Protein AF-A0A534SA55-F1 (afdb_monomer)

Solvent-accessible surface area (backbone atoms only — not comparable to full-atom values): 5257 Å² total; per-residue (Å²): 113,75,67,57,47,29,53,46,2,56,72,29,78,27,75,45,0,38,54,11,15,55,46,33,52,54,42,48,54,52,39,51,51,54,53,52,50,52,52,48,59,50,37,74,73,64,76,60,87,62,70,87,75,57,73,68,46,58,80,79,39,47,68,61,42,52,54,48,50,51,38,50,46,36,72,69,36,40,89,96,32,72,36,26,58,14,51,50,31,12,51,57,16,35,58,63,65,74,111

Radius of gyration: 16.9 Å; Cα contacts (8 Å, |Δi|>4): 114; chains: 1; bounding box: 33×21×48 Å

Foldseek 3Di:
DLVVQLVLLVVLPFPLSPVLNVLSVVLVVVLVVLQVVLVVVVCVVPVDDDPVPCPPVCVVPVPSVVSNVVSVCLVVLDPPHSNVSSSVSNVVSNVVSVD

Nearest PDB structures (foldseek):
  8beh-assembly1_M  TM=9.489E-01  e=4.080E-05  Arabidopsis thaliana
  7f9o-assembly1_O  TM=9.386E-01  e=5.484E-04  Hordeum vulgare subsp. spontaneum
  6nby-assembly1_D  TM=9.410E-01  e=1.280E-03  Thermosynechococcus vestitus BP-1
  8ueq-assembly1_1M  TM=8.954E-01  e=1.720E-02  Sus scrofa
  7qru-assembly1_D  TM=9.134E-01  e=2.703E-02  Alkalihalophilus pseudofirmus

Mean predicted aligned error: 4.22 Å

pLDDT: mean 92.04, std 7.26, range [47.5, 96.56]

Secondary structure (DSSP, 8-state):
-HHHHHHHHHHT--HHHHHHHHHHHHHHHHHHHHHHHHHHHHHHHH----GGGGTTHHHH-HHHHHHHHHHHHHHTT-TTSHHHHHHHHHHHHHHHTT-

Sequence (99 aa):
SHMGYVMLGMASFTPQGINGAVLQMFNHGTITAMLFLIVGVIYDRAHHRRIDGFGGLASVMPVYTGVMALAFFAAMGLPGLSAFISEILVLLGAWRDYK

Structure (mmCIF, N/CA/C/O backbone):
data_AF-A0A534SA55-F1
#
_entry.id   AF-A0A534SA55-F1
#
loop_
_atom_site.group_PDB
_atom_site.id
_atom_site.type_symbol
_atom_site.label_atom_id
_atom_site.label_alt_id
_atom_site.label_comp_id
_atom_site.label_asym_id
_atom_site.label_entity_id
_atom_site.label_seq_id
_atom_site.pdbx_PDB_ins_code
_atom_site.Cartn_x
_atom_site.Cartn_y
_atom_site.Cartn_z
_atom_site.occupancy
_atom_site.B_iso_or_equiv
_atom_site.auth_seq_id
_atom_site.auth_comp_id
_atom_site.auth_asym_id
_atom_site.auth_atom_id
_atom_site.pdbx_PDB_model_num
ATOM 1 N N . SER A 1 1 ? -11.418 -5.179 -0.984 1.00 71.94 1 SER A N 1
ATOM 2 C CA . SER A 1 1 ? -11.627 -3.716 -1.035 1.00 71.94 1 SER A CA 1
ATOM 3 C C . SER A 1 1 ? -11.235 -3.066 0.276 1.00 71.94 1 SER A C 1
ATOM 5 O O . SER A 1 1 ? -11.885 -3.342 1.277 1.00 71.94 1 SER A O 1
ATOM 7 N N . HIS A 1 2 ? -10.231 -2.179 0.274 1.00 88.88 2 HIS A N 1
ATOM 8 C CA . HIS A 1 2 ? -9.767 -1.469 1.480 1.00 88.88 2 HIS A CA 1
ATOM 9 C C . HIS A 1 2 ? -10.874 -0.682 2.191 1.00 88.88 2 HIS A C 1
ATOM 11 O O . HIS A 1 2 ? -10.943 -0.690 3.415 1.00 88.88 2 HIS A O 1
ATOM 17 N N . MET A 1 3 ? -11.790 -0.070 1.433 1.00 92.81 3 MET A N 1
ATOM 18 C CA . MET A 1 3 ? -12.920 0.671 2.007 1.00 92.81 3 MET A CA 1
ATOM 19 C C . MET A 1 3 ? -13.917 -0.226 2.751 1.00 92.81 3 MET A C 1
ATOM 21 O O . MET A 1 3 ? -14.580 0.243 3.666 1.00 92.81 3 MET A O 1
ATOM 25 N N . GLY A 1 4 ? -13.974 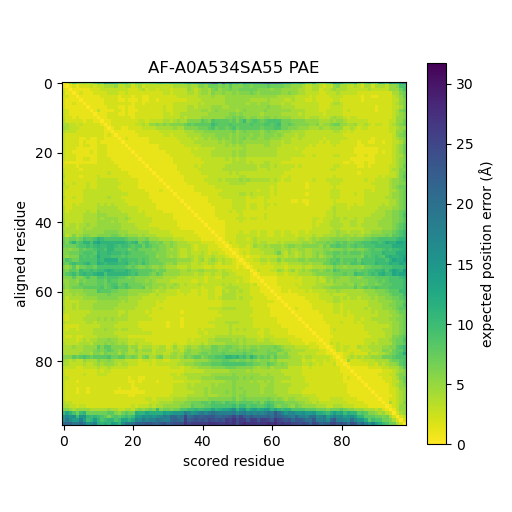-1.526 2.440 1.00 93.38 4 GLY A N 1
ATOM 26 C CA . GLY A 1 4 ? -14.767 -2.480 3.220 1.00 93.38 4 GLY A CA 1
ATOM 27 C C . GLY A 1 4 ? -14.251 -2.622 4.655 1.00 93.38 4 GLY A C 1
ATOM 28 O O . GLY A 1 4 ? -15.047 -2.634 5.587 1.00 93.38 4 GLY A O 1
ATOM 29 N N . TYR A 1 5 ? -12.926 -2.634 4.844 1.00 93.25 5 TYR A N 1
ATOM 30 C CA . TYR A 1 5 ? -12.321 -2.633 6.179 1.00 93.25 5 TYR A CA 1
ATOM 31 C C . TYR A 1 5 ? -12.580 -1.325 6.924 1.00 93.25 5 TYR A C 1
ATOM 33 O O . TYR A 1 5 ? -12.886 -1.352 8.110 1.00 93.25 5 TYR A O 1
ATOM 41 N N . VAL A 1 6 ? -12.519 -0.181 6.235 1.00 95.69 6 VAL A N 1
ATOM 42 C CA . VAL A 1 6 ? -12.858 1.112 6.851 1.00 95.69 6 VAL A CA 1
ATOM 43 C C . VAL A 1 6 ? -14.299 1.093 7.361 1.00 95.69 6 VAL A C 1
ATOM 45 O O . VAL A 1 6 ? -14.536 1.406 8.522 1.00 95.69 6 VAL A O 1
ATOM 48 N N . MET A 1 7 ? -15.250 0.651 6.534 1.00 95.44 7 MET A N 1
ATOM 49 C CA . MET A 1 7 ? -16.656 0.546 6.935 1.00 95.44 7 MET A CA 1
ATOM 50 C C . MET A 1 7 ? -16.846 -0.406 8.120 1.00 95.44 7 MET A C 1
ATOM 52 O O . MET A 1 7 ? -17.546 -0.059 9.066 1.00 95.44 7 MET A O 1
ATOM 56 N N . LEU A 1 8 ? -16.190 -1.571 8.104 1.00 94.38 8 LEU A N 1
ATOM 57 C CA . LEU A 1 8 ? -16.250 -2.543 9.197 1.00 94.38 8 LEU A CA 1
ATOM 58 C C . LEU A 1 8 ? -15.690 -1.975 10.511 1.00 94.38 8 LEU A C 1
ATOM 60 O O . LEU A 1 8 ? -16.326 -2.111 11.551 1.00 94.38 8 LEU A O 1
ATOM 64 N N . GLY A 1 9 ? -14.525 -1.323 10.470 1.00 94.44 9 GLY A N 1
ATOM 65 C CA . GLY A 1 9 ? -13.879 -0.764 11.661 1.00 94.44 9 GLY A CA 1
ATOM 66 C C . GLY A 1 9 ? -14.622 0.438 12.242 1.00 94.44 9 GLY A C 1
ATOM 67 O O . GLY A 1 9 ? -14.642 0.623 13.455 1.00 94.44 9 GLY A O 1
ATOM 68 N N . MET A 1 10 ? -15.286 1.230 11.397 1.00 94.12 10 MET A N 1
ATOM 69 C CA . MET A 1 10 ? -16.183 2.290 11.863 1.00 94.12 10 MET A CA 1
ATOM 70 C C . MET A 1 10 ? -17.456 1.708 12.489 1.00 94.12 10 MET A C 1
ATOM 72 O O . MET A 1 10 ? -17.909 2.195 13.521 1.00 94.12 10 MET A O 1
ATOM 76 N N . ALA A 1 11 ? -18.011 0.648 11.897 1.00 94.00 11 ALA A N 1
ATOM 77 C CA . ALA A 1 11 ? -19.219 -0.009 12.391 1.00 94.00 11 ALA A CA 1
ATOM 78 C C . ALA A 1 11 ? -19.001 -0.815 13.682 1.00 94.00 11 ALA A C 1
ATOM 80 O O . ALA A 1 11 ? -19.971 -1.103 14.376 1.00 94.00 11 ALA A O 1
ATOM 81 N N . SER A 1 12 ? -17.758 -1.176 14.021 1.00 92.50 12 SER A N 1
ATOM 82 C CA . SER A 1 12 ? -17.466 -1.939 15.237 1.00 92.50 12 SER A CA 1
ATOM 83 C C . SER A 1 12 ? -17.479 -1.111 16.520 1.00 92.50 12 SER A C 1
ATOM 85 O O . SER A 1 12 ? -17.369 -1.700 17.583 1.00 92.50 12 SER A O 1
ATOM 87 N N . PHE A 1 13 ? -17.532 0.227 16.447 1.00 91.31 13 PHE A N 1
ATOM 88 C CA . PHE A 1 13 ? -17.545 1.145 17.603 1.00 91.31 13 PHE A CA 1
ATOM 89 C C . PHE A 1 13 ? -16.463 0.902 18.676 1.00 91.31 13 PHE A C 1
ATOM 91 O O . PHE A 1 13 ? -16.561 1.383 19.806 1.00 91.31 13 PHE A O 1
ATOM 98 N N . THR A 1 14 ? -15.368 0.236 18.309 1.00 93.94 14 THR A N 1
ATOM 99 C CA . THR A 1 14 ? -14.222 0.007 19.189 1.00 93.94 14 THR A CA 1
ATOM 100 C C . THR A 1 14 ? -13.121 1.020 18.981 1.00 93.94 14 THR A C 1
ATOM 102 O O . THR A 1 14 ? -12.848 1.396 17.840 1.00 93.94 14 THR A O 1
ATOM 105 N N . PRO A 1 15 ? -12.362 1.362 20.039 1.00 93.81 15 PRO A N 1
ATOM 106 C CA . PRO A 1 15 ? -11.124 2.116 19.881 1.00 93.81 15 PRO A CA 1
ATOM 107 C C . PRO A 1 15 ? -10.176 1.467 18.862 1.00 93.81 15 PRO A C 1
ATOM 109 O O . PRO A 1 15 ? -9.577 2.157 18.046 1.00 93.81 15 PRO A O 1
ATOM 112 N N . GLN A 1 16 ? -10.065 0.134 18.869 1.00 94.19 16 GLN A N 1
ATOM 113 C CA . GLN A 1 16 ? -9.229 -0.612 17.928 1.00 94.19 16 GLN A CA 1
ATOM 114 C C . GLN A 1 16 ? -9.758 -0.524 16.492 1.00 94.19 16 GLN A C 1
ATOM 116 O O . GLN A 1 16 ? -8.988 -0.219 15.583 1.00 94.19 16 GLN A O 1
ATOM 121 N N . GLY A 1 17 ? -11.058 -0.752 16.288 1.00 95.44 17 GLY A N 1
ATOM 122 C CA . GLY A 1 17 ? -11.675 -0.724 14.964 1.00 95.44 17 GLY A CA 1
ATOM 123 C C . GLY A 1 17 ? -11.635 0.660 14.327 1.00 95.44 17 GLY A C 1
ATOM 124 O O . GLY A 1 17 ? -11.235 0.782 13.171 1.00 95.44 17 GLY A O 1
ATOM 125 N N . ILE A 1 18 ? -11.936 1.707 15.102 1.00 95.62 18 ILE A N 1
ATOM 126 C CA . ILE A 1 18 ? -11.884 3.102 14.646 1.00 95.62 18 ILE A CA 1
ATOM 127 C C . ILE A 1 18 ? -10.442 3.502 14.314 1.00 95.62 18 ILE A C 1
ATOM 129 O O . ILE A 1 18 ? -10.189 4.032 13.233 1.00 95.62 18 ILE A O 1
ATOM 133 N N . ASN A 1 19 ? -9.473 3.201 15.186 1.00 96.25 19 ASN A N 1
ATOM 134 C CA . ASN A 1 19 ? -8.063 3.495 14.907 1.00 96.25 19 ASN A CA 1
ATOM 135 C C . ASN A 1 19 ? -7.558 2.741 13.667 1.00 96.25 19 ASN A C 1
ATOM 137 O O . ASN A 1 19 ? -6.853 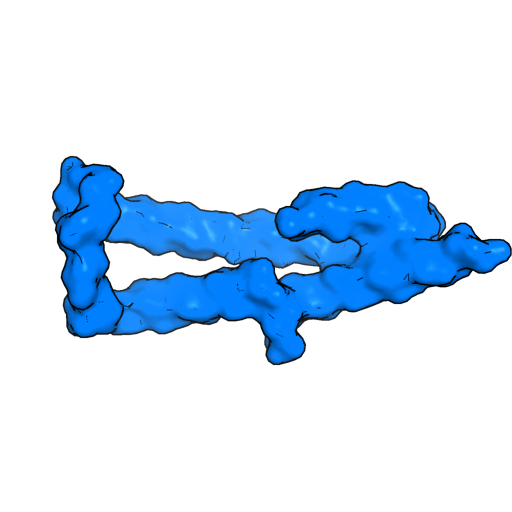3.318 12.839 1.00 96.25 19 ASN A O 1
ATOM 141 N N . GLY A 1 20 ? -7.950 1.472 13.508 1.00 96.00 20 GLY A N 1
ATOM 142 C CA . GLY A 1 20 ? -7.651 0.676 12.320 1.00 96.00 20 GLY A CA 1
ATOM 143 C C . GLY A 1 20 ? -8.268 1.258 11.050 1.00 96.00 20 GLY A C 1
ATOM 144 O O . GLY A 1 20 ? -7.592 1.350 10.029 1.00 96.00 20 GLY A O 1
ATO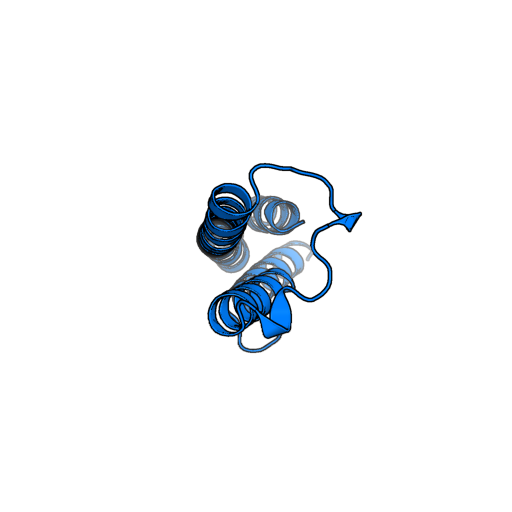M 145 N N . ALA A 1 21 ? -9.523 1.710 11.115 1.00 96.38 21 ALA A N 1
ATOM 146 C CA . ALA A 1 21 ? -10.221 2.329 9.995 1.00 96.38 21 ALA A CA 1
ATOM 147 C C . ALA A 1 21 ? -9.551 3.642 9.564 1.00 96.38 21 ALA A C 1
ATOM 149 O O . ALA A 1 21 ? -9.288 3.830 8.377 1.00 96.38 21 ALA A O 1
ATOM 150 N N . VAL A 1 22 ? -9.201 4.517 10.512 1.00 96.56 22 VAL A N 1
ATOM 151 C CA . VAL A 1 22 ? -8.489 5.775 10.226 1.00 96.56 22 VAL A CA 1
ATOM 152 C C . VAL A 1 22 ? -7.118 5.500 9.606 1.00 96.56 22 VAL A C 1
ATOM 154 O O . VAL A 1 22 ? -6.765 6.105 8.591 1.00 96.56 22 VAL A O 1
ATOM 157 N N . LEU A 1 23 ? -6.365 4.546 10.161 1.00 96.06 23 LEU A N 1
ATOM 158 C CA . LEU A 1 23 ? -5.072 4.147 9.607 1.00 96.06 23 LEU A CA 1
ATOM 159 C C . LEU A 1 23 ? -5.222 3.565 8.192 1.00 96.06 23 LEU A C 1
ATOM 161 O O . LEU A 1 23 ? -4.436 3.892 7.302 1.00 96.06 23 LEU A O 1
ATOM 165 N N . GLN A 1 24 ? -6.269 2.772 7.951 1.00 96.25 24 GLN A N 1
ATOM 166 C CA . GLN A 1 24 ? -6.564 2.211 6.636 1.00 96.25 24 GLN A CA 1
ATOM 167 C C . GLN A 1 24 ? -6.953 3.291 5.621 1.00 96.25 24 GLN A C 1
ATOM 169 O O . GLN A 1 24 ? -6.564 3.182 4.462 1.00 96.25 24 GLN A O 1
ATOM 174 N N . MET A 1 25 ? -7.669 4.349 6.018 1.00 96.31 25 MET A N 1
ATOM 175 C CA . MET A 1 25 ? -7.957 5.485 5.130 1.00 96.31 25 MET A CA 1
ATOM 176 C C . MET A 1 25 ? -6.671 6.192 4.689 1.00 96.31 25 MET A C 1
ATOM 178 O O . MET A 1 25 ? -6.499 6.470 3.501 1.00 96.31 25 MET A O 1
ATOM 182 N N . PHE A 1 26 ? -5.752 6.440 5.627 1.00 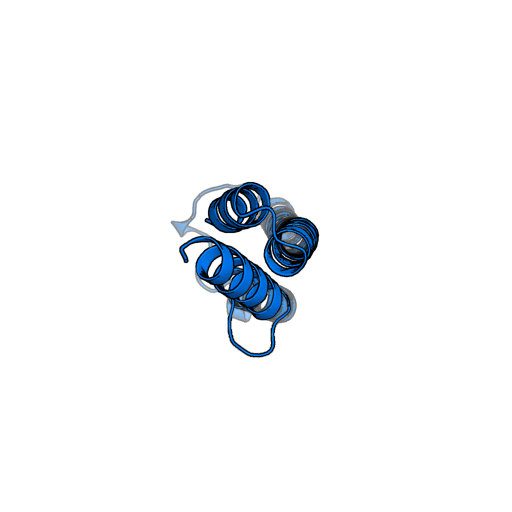95.81 26 PHE A N 1
ATOM 183 C CA . PHE A 1 26 ? -4.460 7.062 5.331 1.00 95.81 26 PHE A CA 1
ATOM 184 C C . PHE A 1 26 ? -3.588 6.177 4.428 1.00 95.81 26 PHE A C 1
ATOM 186 O O . PHE A 1 26 ? -3.056 6.637 3.413 1.00 95.81 26 PHE A O 1
ATOM 193 N N . ASN A 1 27 ? -3.480 4.889 4.762 1.00 95.19 27 ASN A N 1
ATOM 194 C CA . ASN A 1 27 ? -2.712 3.929 3.975 1.00 95.19 27 ASN A CA 1
ATOM 195 C C . ASN A 1 27 ? -3.291 3.753 2.580 1.00 95.19 27 ASN A C 1
ATOM 197 O O . ASN A 1 27 ? -2.544 3.803 1.605 1.00 95.19 27 ASN A O 1
ATOM 201 N N . HIS A 1 28 ? -4.614 3.608 2.478 1.00 95.00 28 HIS A N 1
ATOM 202 C CA . HIS A 1 28 ? -5.282 3.512 1.195 1.00 95.00 28 HIS A CA 1
ATOM 203 C C . HIS A 1 28 ? -4.958 4.734 0.343 1.00 95.00 28 HIS A C 1
ATOM 205 O O . HIS A 1 28 ? -4.407 4.545 -0.732 1.00 95.00 28 HIS A O 1
ATOM 211 N N . GLY A 1 29 ? -5.191 5.954 0.847 1.00 94.75 29 GLY A N 1
ATOM 212 C CA . GLY A 1 29 ? -4.922 7.193 0.110 1.00 94.75 29 GLY A CA 1
ATOM 213 C C . GLY A 1 29 ? -3.470 7.326 -0.361 1.00 94.75 29 GLY A C 1
ATOM 214 O O . GLY A 1 29 ? -3.222 7.748 -1.490 1.00 94.75 29 GLY A O 1
ATOM 215 N N . THR A 1 30 ? -2.511 6.900 0.463 1.00 94.62 30 THR A N 1
ATOM 216 C CA . THR A 1 30 ? -1.085 6.907 0.102 1.00 94.62 30 THR A CA 1
ATOM 217 C C . THR A 1 30 ? -0.785 5.908 -1.020 1.00 94.62 30 THR A C 1
ATOM 219 O O . THR A 1 30 ? -0.147 6.258 -2.012 1.00 94.62 30 THR A O 1
ATOM 222 N N . ILE A 1 31 ? -1.288 4.675 -0.906 1.00 95.25 31 ILE A N 1
ATOM 223 C CA . ILE A 1 31 ? -1.099 3.618 -1.908 1.00 95.25 31 ILE A CA 1
ATOM 224 C C . ILE A 1 31 ? -1.752 4.007 -3.238 1.00 95.25 31 ILE A C 1
ATOM 226 O O . ILE A 1 31 ? -1.122 3.867 -4.288 1.00 95.25 31 ILE A O 1
ATOM 230 N N . THR A 1 32 ? -2.983 4.535 -3.226 1.00 94.56 32 THR A N 1
ATOM 231 C CA . THR A 1 32 ? -3.629 5.001 -4.460 1.00 94.56 32 THR A CA 1
ATOM 232 C C . THR A 1 32 ? -2.845 6.144 -5.086 1.00 94.56 32 THR A C 1
ATOM 234 O O . THR A 1 32 ? -2.612 6.097 -6.290 1.00 94.56 32 THR A O 1
ATOM 237 N N . ALA A 1 33 ? -2.374 7.124 -4.308 1.00 95.38 33 ALA A N 1
ATOM 238 C CA . ALA A 1 33 ? -1.558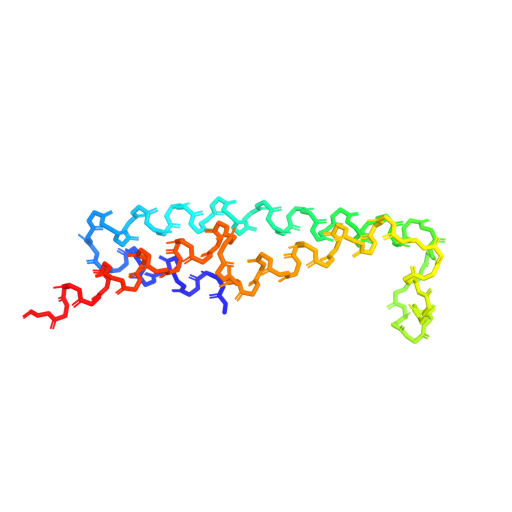 8.215 -4.842 1.00 95.38 33 ALA A CA 1
ATOM 239 C C . ALA A 1 33 ? -0.286 7.699 -5.539 1.00 95.38 33 ALA A C 1
ATOM 241 O O . ALA A 1 33 ? 0.015 8.126 -6.654 1.00 95.38 33 ALA A O 1
ATOM 242 N N . MET A 1 34 ? 0.418 6.733 -4.936 1.00 95.12 34 MET A N 1
ATOM 243 C CA . MET A 1 34 ? 1.594 6.102 -5.548 1.00 95.12 34 MET A CA 1
ATOM 244 C C . MET A 1 34 ? 1.255 5.408 -6.873 1.00 95.12 34 MET A C 1
ATOM 246 O O . MET A 1 34 ? 1.939 5.621 -7.874 1.00 95.12 34 MET A O 1
ATOM 250 N N . LEU A 1 35 ? 0.187 4.604 -6.903 1.00 95.00 35 LEU A N 1
ATOM 251 C CA . LEU A 1 35 ? -0.225 3.876 -8.107 1.00 95.00 35 LEU A CA 1
ATOM 252 C C . LEU A 1 35 ? -0.682 4.826 -9.225 1.00 95.00 35 LEU A C 1
ATOM 254 O O . LEU A 1 35 ? -0.272 4.660 -10.374 1.00 95.00 35 LEU A O 1
ATOM 258 N N . PHE A 1 36 ? -1.473 5.854 -8.904 1.00 95.31 36 PHE A N 1
ATOM 259 C CA . PHE A 1 36 ? -1.928 6.846 -9.883 1.00 95.31 36 PHE A CA 1
ATOM 260 C C . PHE A 1 36 ? -0.777 7.682 -10.449 1.00 95.31 36 PHE A C 1
ATOM 262 O O . PHE A 1 36 ? -0.781 7.978 -11.644 1.00 95.31 36 PHE A O 1
ATOM 269 N N . LEU A 1 37 ? 0.233 8.011 -9.636 1.00 95.62 37 LEU A N 1
ATOM 270 C CA . LEU A 1 37 ? 1.432 8.702 -10.109 1.00 95.62 37 LEU A CA 1
ATOM 271 C C . LEU A 1 37 ? 2.175 7.853 -11.148 1.00 95.62 37 LEU A C 1
ATOM 273 O O . LEU A 1 37 ? 2.519 8.354 -12.217 1.00 95.62 3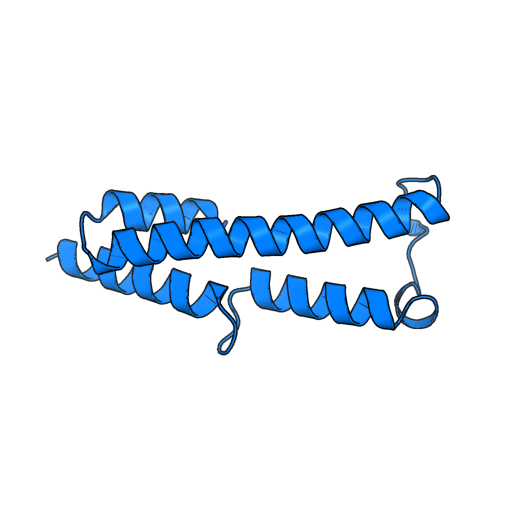7 LEU A O 1
ATOM 277 N N . ILE A 1 38 ? 2.371 6.559 -10.878 1.00 95.19 38 ILE A N 1
ATOM 278 C CA . ILE A 1 38 ? 3.056 5.647 -11.807 1.00 95.19 38 ILE A CA 1
ATOM 279 C C . ILE A 1 38 ? 2.258 5.476 -13.103 1.00 95.19 38 ILE A C 1
ATOM 281 O O . ILE A 1 38 ? 2.834 5.539 -14.188 1.00 95.19 38 ILE A O 1
ATOM 285 N N . VAL A 1 39 ? 0.934 5.325 -13.017 1.00 94.50 39 VAL A N 1
ATOM 286 C CA . VAL A 1 39 ? 0.072 5.279 -14.208 1.00 94.50 39 VAL A CA 1
ATOM 287 C C . VAL A 1 39 ? 0.189 6.573 -15.021 1.00 94.50 39 VAL A C 1
ATOM 289 O O . VAL A 1 39 ? 0.297 6.504 -16.244 1.00 94.50 39 VAL A O 1
ATOM 292 N N . GLY A 1 40 ? 0.237 7.738 -14.368 1.00 94.69 40 GLY A N 1
ATOM 293 C CA . GLY A 1 40 ? 0.458 9.027 -15.029 1.00 94.69 40 GLY A CA 1
ATOM 294 C C . GLY A 1 40 ? 1.797 9.086 -15.768 1.00 94.69 40 GLY A C 1
ATOM 295 O O . GLY A 1 40 ? 1.839 9.446 -16.939 1.00 94.69 40 GLY A O 1
ATOM 296 N N . VAL A 1 41 ? 2.873 8.639 -15.120 1.00 94.88 41 VAL A N 1
ATOM 297 C CA . VAL A 1 41 ? 4.233 8.535 -15.681 1.00 94.88 41 VAL A CA 1
ATOM 298 C C . VAL A 1 41 ? 4.288 7.608 -16.905 1.00 94.88 41 VAL A C 1
ATOM 300 O O . VAL A 1 41 ? 5.005 7.903 -17.865 1.00 94.88 41 VAL A O 1
ATOM 303 N N . ILE A 1 42 ? 3.559 6.488 -16.882 1.00 94.06 42 ILE A N 1
ATOM 304 C CA . ILE A 1 42 ? 3.473 5.551 -18.013 1.00 94.06 42 ILE A CA 1
ATOM 305 C C . ILE A 1 42 ? 2.671 6.175 -19.159 1.00 94.06 42 ILE A C 1
ATOM 307 O O . ILE A 1 42 ? 3.102 6.135 -20.311 1.00 94.06 42 ILE A O 1
ATOM 311 N N . TYR A 1 43 ? 1.520 6.775 -18.851 1.00 94.44 43 TYR A N 1
ATOM 312 C CA . TYR A 1 43 ? 0.649 7.385 -19.851 1.00 94.44 43 TYR A CA 1
ATOM 313 C C . TYR A 1 43 ? 1.314 8.568 -20.561 1.00 94.44 43 TYR A C 1
ATOM 315 O O . TYR A 1 43 ? 1.200 8.675 -21.779 1.00 94.44 43 TYR A O 1
ATOM 323 N N . ASP A 1 44 ? 2.041 9.407 -19.822 1.00 94.56 44 ASP A N 1
ATOM 324 C CA . ASP A 1 44 ? 2.792 10.543 -20.365 1.00 94.56 44 ASP A CA 1
ATOM 325 C C . ASP A 1 44 ? 3.840 10.111 -21.403 1.00 94.56 44 ASP A C 1
ATOM 327 O O . ASP A 1 44 ? 4.073 10.812 -22.376 1.00 94.56 44 ASP A O 1
ATOM 331 N N . ARG A 1 45 ? 4.421 8.912 -21.259 1.00 91.81 45 ARG A N 1
ATOM 332 C CA . ARG A 1 45 ? 5.393 8.372 -22.227 1.00 91.81 45 ARG A CA 1
ATOM 333 C C . ARG A 1 45 ? 4.752 7.628 -23.393 1.00 91.81 45 ARG A C 1
ATOM 335 O O . ARG A 1 45 ? 5.275 7.668 -24.501 1.00 91.81 45 ARG A O 1
ATOM 342 N N . ALA A 1 46 ? 3.672 6.892 -23.143 1.00 92.56 46 ALA A N 1
ATOM 343 C CA . ALA A 1 46 ? 3.078 6.006 -24.143 1.00 92.56 46 ALA A CA 1
ATOM 344 C C . ALA A 1 46 ? 1.993 6.679 -24.995 1.00 92.56 46 ALA A C 1
ATOM 346 O O . ALA A 1 46 ? 1.719 6.225 -26.103 1.00 92.56 46 ALA A O 1
ATOM 347 N N . HIS A 1 47 ? 1.334 7.718 -24.467 1.00 92.81 47 HIS A N 1
ATOM 348 C CA . HIS A 1 47 ? 0.209 8.431 -25.087 1.00 92.81 47 HIS A CA 1
ATOM 349 C C . HIS A 1 47 ? -0.939 7.539 -25.603 1.00 92.81 47 HIS A C 1
ATOM 351 O O . HIS A 1 47 ? -1.771 7.966 -26.402 1.00 92.81 47 HIS A O 1
ATOM 357 N N . HIS A 1 48 ? -1.045 6.305 -25.111 1.00 91.44 48 HIS A N 1
ATOM 358 C CA . HIS A 1 48 ? -2.140 5.392 -25.413 1.00 91.44 48 HIS A CA 1
ATOM 359 C C . HIS A 1 48 ? -2.549 4.603 -24.171 1.00 91.44 48 HIS A C 1
ATOM 361 O O . HIS A 1 48 ? -1.804 4.484 -23.202 1.00 91.44 48 HIS A O 1
ATOM 367 N N . ARG A 1 49 ? -3.743 4.006 -24.208 1.00 92.06 49 ARG A N 1
ATOM 368 C CA . ARG A 1 49 ? -4.322 3.250 -23.079 1.00 92.06 49 ARG A CA 1
ATOM 369 C C . ARG A 1 49 ? -4.490 1.755 -23.366 1.00 92.06 49 ARG A C 1
ATOM 371 O O . ARG A 1 49 ? -5.189 1.062 -22.639 1.00 92.06 49 ARG A O 1
ATOM 378 N N . ARG A 1 50 ? -3.884 1.259 -24.449 1.00 92.94 50 ARG A N 1
ATOM 379 C CA . ARG A 1 50 ? -3.972 -0.147 -24.863 1.00 92.94 50 ARG A CA 1
ATOM 380 C C . ARG A 1 50 ? -3.039 -1.012 -24.017 1.00 92.94 50 ARG A C 1
ATOM 382 O O . ARG A 1 50 ? -1.828 -0.827 -24.083 1.00 92.94 50 ARG A O 1
ATOM 389 N N . ILE A 1 51 ? -3.605 -1.954 -23.261 1.00 90.81 51 ILE A N 1
ATOM 390 C CA . ILE A 1 51 ? -2.853 -2.833 -22.349 1.00 90.81 51 ILE A CA 1
ATOM 391 C C . ILE A 1 51 ? -1.857 -3.717 -23.109 1.00 90.81 51 ILE A C 1
ATOM 393 O O . ILE A 1 51 ? -0.729 -3.887 -22.655 1.00 90.81 51 ILE A O 1
ATOM 397 N N . ASP A 1 52 ? -2.232 -4.186 -24.301 1.00 92.31 52 ASP A N 1
ATOM 398 C CA . ASP A 1 52 ? -1.399 -5.052 -25.149 1.00 92.31 52 ASP A CA 1
ATOM 399 C C . ASP A 1 52 ? -0.022 -4.441 -25.480 1.00 92.31 52 ASP A C 1
ATOM 401 O O . ASP A 1 52 ? 0.933 -5.166 -25.741 1.00 92.31 52 ASP A O 1
ATOM 405 N N . GLY A 1 53 ? 0.095 -3.107 -25.458 1.00 87.62 53 GLY A N 1
ATOM 406 C CA . GLY A 1 53 ? 1.334 -2.383 -25.760 1.00 87.62 53 GLY A CA 1
ATOM 407 C C . GLY A 1 53 ? 2.297 -2.222 -24.579 1.00 87.62 53 GLY A C 1
ATOM 408 O O . GLY A 1 53 ? 3.385 -1.689 -24.764 1.00 87.62 53 GLY A O 1
ATOM 409 N N . PHE A 1 54 ? 1.926 -2.654 -23.369 1.00 90.75 54 PHE A N 1
ATOM 410 C CA . PHE A 1 54 ? 2.705 -2.429 -22.141 1.00 90.75 54 PHE A CA 1
ATOM 411 C C . PHE A 1 54 ? 3.563 -3.630 -21.700 1.00 90.75 54 PHE A C 1
ATOM 413 O O . PHE A 1 54 ? 4.112 -3.644 -20.594 1.00 90.75 54 PHE A O 1
ATOM 420 N N . GLY A 1 55 ? 3.715 -4.640 -22.5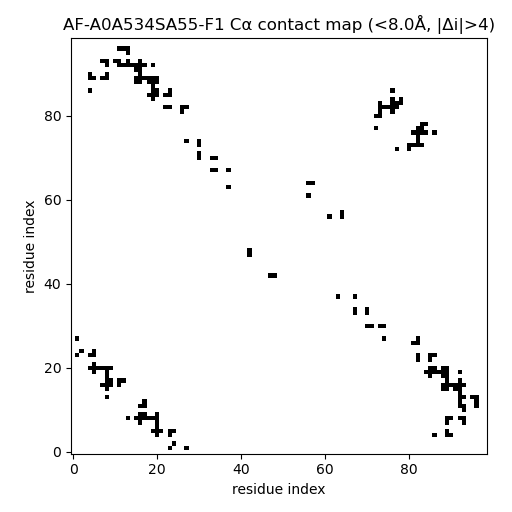61 1.00 90.75 55 GLY A N 1
ATOM 421 C CA . GLY A 1 55 ? 4.625 -5.760 -22.321 1.00 90.75 55 GLY A CA 1
ATOM 422 C C . GLY A 1 55 ? 6.083 -5.303 -22.182 1.00 90.75 55 GLY A C 1
ATOM 423 O O . GLY A 1 55 ? 6.545 -4.430 -22.910 1.00 90.75 55 GLY A O 1
ATOM 424 N N . GLY A 1 56 ? 6.825 -5.888 -21.239 1.00 92.62 56 GLY A N 1
ATOM 425 C CA . GLY A 1 56 ? 8.256 -5.602 -21.064 1.00 92.62 56 GLY A CA 1
ATOM 426 C C . GLY A 1 56 ? 8.597 -4.300 -20.323 1.00 92.62 56 GLY A C 1
ATOM 427 O O . GLY A 1 56 ? 9.774 -3.986 -20.184 1.00 92.62 56 GLY A O 1
ATOM 428 N N . LEU A 1 57 ? 7.622 -3.569 -19.768 1.00 92.12 57 LEU A N 1
ATOM 429 C CA . LEU A 1 57 ? 7.875 -2.343 -18.985 1.00 92.12 57 LEU A CA 1
ATOM 430 C C . LEU A 1 57 ? 8.900 -2.522 -17.852 1.00 92.12 57 LEU A C 1
ATOM 432 O O . LEU A 1 57 ? 9.641 -1.591 -17.544 1.00 92.12 57 LEU A O 1
ATOM 436 N N . ALA A 1 58 ? 8.972 -3.716 -17.260 1.00 93.62 58 ALA A N 1
ATOM 437 C CA . ALA A 1 58 ? 9.903 -4.024 -16.179 1.00 93.62 58 ALA A CA 1
ATOM 438 C C . ALA A 1 58 ? 11.380 -3.860 -16.572 1.00 93.62 58 ALA A C 1
ATOM 440 O O . ALA A 1 58 ? 12.178 -3.425 -15.743 1.00 93.62 58 ALA A O 1
ATOM 441 N N . SER A 1 59 ? 11.750 -4.173 -17.820 1.00 94.50 59 SER A N 1
ATOM 442 C CA . SER A 1 59 ? 13.131 -4.022 -18.295 1.00 94.50 59 SER A CA 1
ATOM 443 C C . SER A 1 59 ? 13.453 -2.585 -18.705 1.00 94.50 59 SER A C 1
ATOM 445 O O . SER A 1 59 ? 14.583 -2.139 -18.531 1.00 94.50 59 SER A O 1
ATOM 447 N N . VAL A 1 60 ? 12.462 -1.847 -19.213 1.00 93.31 60 VAL A N 1
ATOM 448 C CA . VAL A 1 60 ? 12.625 -0.459 -19.678 1.00 93.31 60 VAL A CA 1
ATOM 449 C C . VAL A 1 60 ? 12.590 0.539 -18.514 1.00 93.31 60 VAL A C 1
ATOM 451 O O . VAL A 1 60 ? 13.309 1.535 -18.518 1.00 93.31 60 VAL A O 1
ATOM 454 N N . MET A 1 61 ? 11.759 0.283 -17.500 1.00 93.75 61 MET A N 1
ATOM 455 C CA . MET A 1 61 ? 11.508 1.178 -16.366 1.00 93.75 61 MET A CA 1
ATOM 456 C C . MET A 1 61 ? 11.632 0.434 -15.019 1.00 93.75 61 MET A C 1
ATOM 458 O O . MET A 1 61 ? 10.663 0.374 -14.251 1.00 93.75 61 MET A O 1
ATOM 462 N N . PRO A 1 62 ? 12.813 -0.125 -14.685 1.00 93.31 62 PRO A N 1
ATOM 463 C CA . PRO A 1 62 ? 12.983 -1.006 -13.526 1.00 93.31 62 PRO A CA 1
ATOM 464 C C . PRO A 1 62 ? 12.713 -0.307 -12.187 1.00 93.31 62 PRO A C 1
ATOM 466 O O . PRO A 1 62 ? 12.097 -0.893 -11.301 1.00 93.31 62 PRO A O 1
ATOM 469 N N . VAL A 1 63 ? 13.091 0.969 -12.046 1.00 94.88 63 VAL A N 1
ATOM 470 C CA . VAL A 1 63 ? 12.858 1.743 -10.812 1.00 94.88 63 VAL A CA 1
ATOM 471 C C . VAL A 1 63 ? 11.362 1.945 -10.563 1.00 94.88 63 VAL A C 1
ATOM 473 O O . VAL A 1 63 ? 10.866 1.630 -9.484 1.00 94.88 63 VAL A O 1
ATOM 476 N N . TYR A 1 64 ? 10.621 2.407 -11.574 1.00 93.88 64 TYR A N 1
ATOM 477 C CA . TYR A 1 64 ? 9.170 2.587 -11.469 1.00 93.88 64 TYR A CA 1
ATOM 478 C C . TYR A 1 64 ? 8.451 1.259 -11.237 1.00 93.88 64 TYR A C 1
ATOM 480 O O . TYR A 1 64 ? 7.495 1.209 -10.470 1.00 93.88 64 TYR A O 1
ATOM 488 N N . THR A 1 65 ? 8.951 0.177 -11.833 1.00 94.25 65 THR A N 1
ATOM 489 C CA . THR A 1 65 ? 8.438 -1.176 -11.599 1.00 94.25 65 THR A CA 1
ATOM 490 C C . THR A 1 65 ? 8.663 -1.621 -10.155 1.00 94.25 65 THR A C 1
ATOM 492 O O . THR A 1 65 ? 7.749 -2.173 -9.550 1.00 94.25 65 THR A O 1
ATOM 495 N N . GLY A 1 66 ? 9.825 -1.330 -9.564 1.00 94.81 66 GLY A N 1
ATOM 496 C CA . GLY A 1 66 ? 10.096 -1.603 -8.151 1.00 94.81 66 GLY A CA 1
ATOM 497 C C . GLY A 1 66 ? 9.158 -0.842 -7.209 1.00 94.81 66 GLY A C 1
ATOM 498 O O . GLY A 1 66 ? 8.570 -1.440 -6.309 1.00 94.81 66 GLY A O 1
ATOM 499 N N . VAL A 1 67 ? 8.946 0.456 -7.453 1.00 94.81 67 VAL A N 1
ATOM 500 C CA . VAL A 1 67 ? 7.995 1.268 -6.667 1.00 94.81 67 VAL A CA 1
ATOM 501 C C . VAL A 1 67 ? 6.560 0.767 -6.851 1.00 94.81 67 VAL A C 1
ATOM 503 O O . VAL A 1 67 ? 5.811 0.676 -5.879 1.00 94.81 67 VAL A O 1
ATOM 506 N N . MET A 1 68 ? 6.180 0.392 -8.075 1.00 94.62 68 MET A N 1
ATOM 507 C CA . MET A 1 68 ? 4.865 -0.177 -8.373 1.00 94.62 68 MET A CA 1
ATOM 508 C C . MET A 1 68 ? 4.653 -1.505 -7.644 1.00 94.62 68 MET A C 1
ATOM 510 O O . MET A 1 68 ? 3.603 -1.706 -7.041 1.00 94.62 68 MET A O 1
ATOM 514 N N . ALA A 1 69 ? 5.651 -2.391 -7.655 1.00 94.31 69 ALA A N 1
ATOM 515 C CA . ALA A 1 69 ? 5.604 -3.659 -6.939 1.00 94.31 69 ALA A CA 1
ATOM 516 C C . ALA A 1 69 ? 5.453 -3.443 -5.427 1.00 94.31 69 ALA A C 1
ATOM 518 O O . ALA A 1 69 ? 4.601 -4.073 -4.806 1.00 94.31 69 ALA A O 1
ATOM 519 N N . LEU A 1 70 ? 6.203 -2.499 -4.844 1.00 93.94 70 LEU A N 1
ATOM 520 C CA . LEU A 1 70 ? 6.061 -2.127 -3.434 1.00 93.94 70 LEU A CA 1
ATOM 521 C C . LEU A 1 70 ? 4.648 -1.613 -3.120 1.00 93.94 70 LEU A C 1
ATOM 523 O O . LEU A 1 70 ? 4.038 -2.054 -2.147 1.00 93.94 70 LEU A O 1
ATOM 527 N N . ALA A 1 71 ? 4.111 -0.715 -3.950 1.00 93.94 71 ALA A N 1
ATOM 528 C CA . ALA A 1 71 ? 2.757 -0.193 -3.788 1.00 93.94 71 ALA A CA 1
ATOM 529 C C . ALA A 1 71 ? 1.695 -1.300 -3.910 1.00 93.94 71 ALA A C 1
ATOM 531 O O . ALA A 1 71 ? 0.750 -1.326 -3.124 1.00 93.94 71 ALA A O 1
ATOM 532 N N . PHE A 1 72 ? 1.867 -2.253 -4.832 1.00 93.25 72 PHE A N 1
ATOM 533 C CA . PHE A 1 72 ? 0.985 -3.416 -4.958 1.00 93.25 72 PHE A CA 1
ATOM 534 C C . PHE A 1 72 ? 1.061 -4.347 -3.751 1.00 93.25 72 PHE A C 1
ATOM 536 O O . PHE A 1 72 ? 0.028 -4.779 -3.247 1.00 93.25 72 PHE A O 1
ATOM 543 N N . PHE A 1 73 ? 2.261 -4.637 -3.253 1.00 93.44 73 PHE A N 1
ATOM 544 C CA . PHE A 1 73 ? 2.435 -5.432 -2.041 1.00 93.44 73 PHE A CA 1
ATOM 545 C C . PHE A 1 73 ? 1.800 -4.757 -0.825 1.00 93.44 73 PHE A C 1
ATOM 547 O O . PHE A 1 73 ? 1.149 -5.431 -0.025 1.00 93.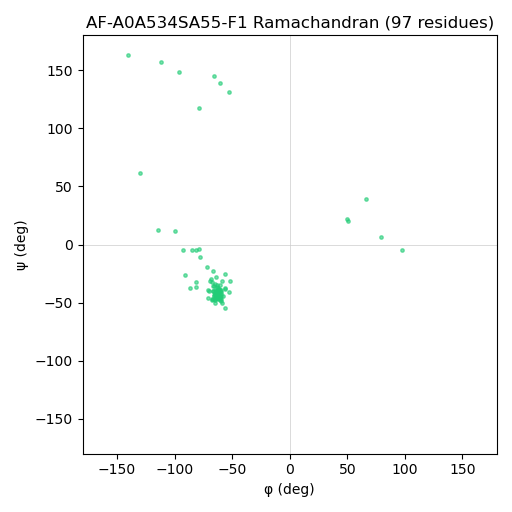44 73 PHE A O 1
ATOM 554 N N . ALA A 1 74 ? 1.907 -3.430 -0.726 1.00 92.00 74 ALA A N 1
ATOM 555 C CA . ALA A 1 74 ? 1.229 -2.663 0.310 1.00 92.00 74 ALA A CA 1
ATOM 556 C C . ALA A 1 74 ? -0.295 -2.736 0.141 1.00 92.00 74 ALA A C 1
ATOM 558 O O . ALA A 1 74 ? -0.999 -2.961 1.118 1.00 92.00 74 ALA A O 1
ATOM 559 N N . ALA A 1 75 ? -0.806 -2.643 -1.090 1.00 90.62 75 ALA A N 1
ATOM 560 C CA . ALA A 1 75 ? -2.232 -2.786 -1.394 1.00 90.62 75 ALA A CA 1
ATOM 561 C C . ALA A 1 75 ? -2.785 -4.192 -1.091 1.00 90.62 75 ALA A C 1
ATOM 563 O O . ALA A 1 75 ? -3.965 -4.350 -0.807 1.00 90.62 75 ALA A O 1
ATOM 564 N N . MET A 1 76 ? -1.960 -5.236 -1.144 1.00 91.50 76 MET A N 1
ATOM 565 C CA . MET A 1 76 ? -2.394 -6.594 -0.794 1.00 91.50 76 MET A CA 1
ATOM 566 C C . MET A 1 76 ? -2.408 -6.861 0.714 1.00 91.50 76 MET A C 1
ATOM 568 O O . MET A 1 76 ? -2.821 -7.942 1.124 1.00 91.50 76 MET A O 1
ATOM 572 N N . GLY A 1 77 ? -1.949 -5.912 1.537 1.00 89.00 77 GLY A N 1
ATOM 573 C CA . GLY A 1 77 ? -1.901 -6.097 2.984 1.00 89.00 77 GLY A CA 1
ATOM 574 C C . GLY A 1 77 ? -0.910 -7.185 3.400 1.00 89.00 77 GLY A C 1
ATOM 575 O O . GLY A 1 77 ? -1.204 -7.962 4.301 1.00 89.00 77 GLY A O 1
ATOM 576 N N . LEU A 1 78 ? 0.258 -7.280 2.750 1.00 91.44 78 LEU A N 1
ATOM 577 C CA . LEU A 1 78 ? 1.270 -8.262 3.153 1.00 91.44 78 LEU A CA 1
ATOM 578 C C . LEU A 1 78 ? 1.845 -7.958 4.551 1.00 91.44 78 LEU A C 1
ATOM 580 O O . LEU A 1 78 ? 2.044 -6.783 4.890 1.00 91.44 78 LEU A O 1
ATOM 584 N N . PRO A 1 79 ? 2.181 -8.997 5.344 1.00 89.38 79 PRO A N 1
ATOM 585 C CA . PRO A 1 79 ? 2.866 -8.819 6.618 1.00 89.38 79 PRO A CA 1
ATOM 586 C C . PRO A 1 79 ? 4.138 -7.980 6.456 1.00 89.38 79 PRO A C 1
ATOM 588 O O . PRO A 1 79 ? 4.953 -8.235 5.572 1.00 89.38 79 PRO A O 1
ATOM 591 N N . GLY A 1 80 ? 4.303 -6.975 7.316 1.00 88.75 80 GLY A N 1
ATOM 592 C CA . GLY A 1 80 ? 5.424 -6.029 7.259 1.00 88.75 80 GLY A CA 1
ATOM 593 C C . GLY A 1 80 ? 5.114 -4.700 6.561 1.00 88.75 80 GLY A C 1
ATOM 594 O O . GLY A 1 80 ? 5.955 -3.805 6.586 1.00 88.75 80 GLY A O 1
ATOM 595 N N . LEU A 1 81 ? 3.916 -4.530 5.992 1.00 92.94 81 LEU A N 1
ATOM 596 C CA . LEU A 1 81 ? 3.462 -3.270 5.391 1.00 92.94 81 LEU A CA 1
ATOM 597 C C . LEU A 1 81 ? 2.319 -2.639 6.200 1.00 92.94 81 LEU A C 1
ATOM 599 O O . LEU A 1 81 ? 1.613 -3.306 6.955 1.00 92.94 81 LEU A O 1
ATOM 603 N N . SER A 1 82 ? 2.131 -1.326 6.060 1.00 90.19 82 SER A N 1
ATOM 604 C CA . SER A 1 82 ? 1.213 -0.553 6.912 1.00 90.19 82 SER A CA 1
ATOM 605 C C . SER A 1 82 ? -0.264 -0.943 6.750 1.00 90.19 82 SER A C 1
ATOM 607 O O . SER A 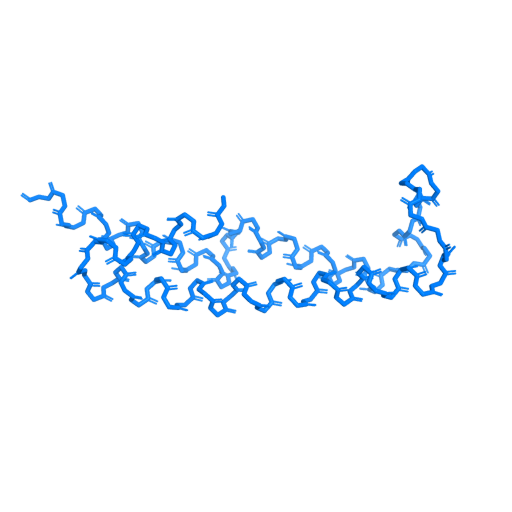1 82 ? -1.015 -0.953 7.731 1.00 90.19 82 SER A O 1
ATOM 609 N N . ALA A 1 83 ? -0.683 -1.325 5.540 1.00 91.56 83 ALA A N 1
ATOM 610 C CA . ALA A 1 83 ? -2.048 -1.785 5.278 1.00 91.56 83 ALA A CA 1
ATOM 611 C C . ALA A 1 83 ? -2.403 -3.039 6.095 1.00 91.56 83 ALA A C 1
ATOM 613 O O . ALA A 1 83 ? -3.485 -3.103 6.669 1.00 91.56 83 ALA A O 1
ATOM 614 N N . PHE A 1 84 ? -1.466 -3.981 6.257 1.00 94.31 84 PHE A N 1
ATOM 615 C CA . PHE A 1 84 ? -1.672 -5.187 7.069 1.00 94.31 84 PHE A CA 1
ATOM 616 C C . PHE A 1 84 ? -2.001 -4.855 8.528 1.00 94.31 84 PHE A C 1
ATOM 618 O O . PHE A 1 84 ? -2.941 -5.403 9.101 1.00 94.31 84 PHE A O 1
ATOM 625 N N . ILE A 1 85 ? -1.263 -3.910 9.121 1.00 94.25 85 ILE A N 1
ATOM 626 C CA . ILE A 1 85 ? -1.487 -3.466 10.506 1.00 94.25 85 ILE A CA 1
ATOM 627 C C . ILE A 1 85 ? -2.896 -2.886 10.661 1.00 94.25 85 ILE A C 1
ATOM 629 O O . ILE A 1 85 ? -3.584 -3.161 11.642 1.00 94.25 85 ILE A O 1
ATOM 633 N N . SER A 1 86 ? -3.335 -2.110 9.671 1.00 94.38 86 SER A N 1
ATOM 634 C CA . SER A 1 86 ? -4.648 -1.460 9.675 1.00 94.38 86 SER A CA 1
ATOM 635 C C . SER A 1 86 ? -5.776 -2.482 9.598 1.00 94.38 86 SER A C 1
ATOM 637 O O . SER A 1 86 ? -6.717 -2.429 10.387 1.00 94.38 86 SER A O 1
ATOM 639 N N . GLU A 1 87 ? -5.657 -3.439 8.677 1.00 94.44 87 GLU A N 1
ATOM 640 C CA . GLU A 1 87 ? -6.647 -4.496 8.473 1.00 94.44 87 GLU A CA 1
ATOM 641 C C . GLU A 1 87 ? -6.757 -5.404 9.700 1.00 94.44 87 GLU A C 1
ATOM 643 O O . GLU A 1 87 ? -7.867 -5.704 10.134 1.00 94.44 87 GLU A O 1
ATOM 648 N N . ILE A 1 88 ? -5.639 -5.756 10.343 1.00 94.81 88 ILE A N 1
ATOM 649 C CA . ILE A 1 88 ? -5.667 -6.521 11.597 1.00 94.81 88 ILE A CA 1
ATOM 650 C C . ILE A 1 88 ? -6.336 -5.738 12.727 1.00 94.81 88 ILE A C 1
ATOM 652 O O . ILE A 1 88 ? -7.155 -6.306 13.447 1.00 94.81 88 ILE A O 1
ATOM 656 N N . LEU A 1 89 ? -6.022 -4.450 12.896 1.00 94.81 89 LEU A N 1
ATOM 657 C CA . LEU A 1 89 ? -6.656 -3.621 13.928 1.00 94.81 89 LEU A CA 1
ATOM 658 C C . LEU A 1 89 ? -8.175 -3.547 13.742 1.00 94.81 89 LEU A C 1
ATOM 660 O O . LEU A 1 89 ? -8.914 -3.693 14.717 1.00 94.81 89 LEU A O 1
ATOM 664 N N . VAL A 1 90 ? -8.631 -3.382 12.496 1.00 95.50 90 VAL A N 1
ATOM 665 C CA . VAL A 1 90 ? -10.055 -3.432 12.141 1.00 95.50 90 VAL A CA 1
ATOM 666 C C . VAL A 1 90 ? -10.661 -4.782 12.516 1.00 95.50 90 VAL A C 1
ATOM 668 O O . VAL A 1 90 ? -11.692 -4.817 13.182 1.00 95.50 90 VAL A O 1
ATOM 671 N N . LEU A 1 91 ? -10.031 -5.891 12.122 1.00 94.19 91 LEU A N 1
ATOM 672 C CA . LEU A 1 91 ? -10.555 -7.235 12.379 1.00 94.19 91 LEU A CA 1
ATOM 673 C C . LEU A 1 91 ? -10.629 -7.551 13.880 1.00 94.19 91 LEU A C 1
ATOM 675 O O . LEU A 1 91 ? -11.644 -8.063 14.349 1.00 94.19 91 LEU A O 1
ATOM 679 N N . LEU A 1 92 ? -9.595 -7.200 14.648 1.00 93.56 92 LEU A N 1
ATOM 680 C CA . LEU A 1 92 ? -9.577 -7.369 16.105 1.00 93.56 92 LEU A CA 1
ATOM 681 C C . LEU A 1 92 ? -10.632 -6.494 16.791 1.00 93.56 92 LEU A C 1
ATOM 683 O O . LEU A 1 92 ? -11.277 -6.937 17.741 1.00 93.56 92 LEU A O 1
ATOM 687 N N . GLY A 1 93 ? -10.815 -5.263 16.308 1.00 91.69 93 GLY A N 1
ATOM 688 C CA . GLY A 1 93 ? -11.837 -4.345 16.798 1.00 91.69 93 GLY A CA 1
ATOM 689 C C . GLY A 1 93 ? -13.259 -4.813 16.499 1.00 91.69 93 GLY A C 1
ATOM 690 O O . GLY A 1 93 ? -14.118 -4.698 17.365 1.00 91.69 93 GLY A O 1
ATOM 691 N N . ALA A 1 94 ? -13.499 -5.375 15.315 1.00 90.88 94 ALA A N 1
ATOM 692 C CA . ALA A 1 94 ? -14.798 -5.912 14.917 1.00 90.88 94 ALA A CA 1
ATOM 693 C C . ALA A 1 94 ? -15.156 -7.200 15.661 1.00 90.88 94 ALA A C 1
ATOM 695 O O . ALA A 1 94 ? -16.298 -7.389 16.067 1.00 90.88 94 ALA A O 1
ATOM 696 N N . TRP A 1 95 ? -14.175 -8.076 15.884 1.00 88.75 95 TRP A N 1
ATOM 697 C CA . TRP A 1 95 ? -14.396 -9.330 16.599 1.00 88.75 95 TRP A CA 1
ATOM 698 C C . TRP A 1 95 ? -14.714 -9.125 18.085 1.00 88.75 95 TRP A C 1
ATOM 700 O O . TRP A 1 95 ? -15.420 -9.936 18.683 1.00 88.75 95 TRP A O 1
ATOM 710 N N . ARG A 1 96 ? -14.196 -8.054 18.703 1.00 75.94 96 ARG A N 1
ATOM 711 C CA . ARG A 1 96 ? -14.410 -7.785 20.131 1.00 75.94 96 ARG A CA 1
ATOM 712 C C . ARG A 1 96 ? -15.864 -7.429 20.464 1.00 75.94 96 ARG A C 1
ATOM 714 O O . ARG A 1 96 ? -16.313 -7.824 21.535 1.00 75.94 96 ARG A O 1
ATOM 721 N N . ASP A 1 97 ? -16.572 -6.772 19.547 1.00 63.22 97 ASP A N 1
ATOM 722 C CA . ASP A 1 97 ? -17.956 -6.295 19.747 1.00 63.22 97 ASP A CA 1
ATOM 723 C C . ASP A 1 97 ? -19.013 -7.292 19.278 1.00 63.22 97 ASP A C 1
ATOM 725 O O . ASP A 1 97 ? -20.202 -7.085 19.482 1.00 63.22 97 ASP A O 1
ATOM 729 N N . TYR A 1 98 ? -18.591 -8.405 18.675 1.00 57.97 98 TYR A N 1
ATOM 730 C CA . TYR A 1 98 ? -19.483 -9.517 18.352 1.00 57.97 98 TYR A CA 1
ATOM 731 C C . TYR A 1 98 ? -19.796 -10.419 19.568 1.00 57.97 98 TYR A C 1
ATOM 733 O O . TYR A 1 98 ? -20.577 -11.362 19.449 1.00 57.97 98 TYR A O 1
ATOM 741 N N . LYS A 1 99 ? -19.187 -10.164 20.734 1.00 47.50 99 LYS A N 1
ATOM 742 C CA . LYS A 1 99 ? -19.561 -10.810 22.002 1.00 47.50 99 LYS A CA 1
ATOM 743 C C . LYS A 1 99 ? -20.630 -10.010 22.727 1.00 47.50 99 LYS A C 1
ATOM 745 O O . LYS A 1 99 ? -21.516 -10.668 23.313 1.00 47.50 99 LYS A O 1
#